Protein AF-A0A3D4BD12-F1 (afdb_monomer_lite)

pLDDT: mean 89.18, std 9.79, range [49.56, 98.56]

Foldseek 3Di:
DPQDDDWDWDWDDDPDTDIDTDDDPDDDVVVVVVVQVVVCVVVVHAGPCHPVNVVVVVVVVVVVVVVPD

Secondary structure (DSSP, 8-state):
----PPP--EEE-SSS-EEE--------HHHHHHHHHHHHHHHT---SS-HHHHHHHHHHHHHHHHHH-

Radius of gyration: 20.12 Å; chains: 1; bounding box: 40×43×41 Å

Structure (mmCIF, N/CA/C/O backbone):
data_AF-A0A3D4BD12-F1
#
_entry.id   AF-A0A3D4BD12-F1
#
loop_
_atom_site.group_PDB
_atom_site.id
_atom_site.type_symbol
_atom_site.label_atom_id
_atom_site.label_alt_id
_atom_site.label_comp_id
_atom_site.label_asym_id
_atom_site.label_entity_id
_atom_site.label_seq_id
_atom_site.pdbx_PDB_ins_code
_atom_site.Cartn_x
_atom_site.Cartn_y
_atom_site.Cartn_z
_atom_site.occupancy
_atom_site.B_iso_or_equiv
_atom_site.auth_seq_id
_atom_site.auth_comp_id
_atom_site.auth_asym_id
_atom_site.auth_atom_id
_atom_site.pdbx_PDB_model_num
ATOM 1 N N . MET A 1 1 ? 13.171 12.552 16.825 1.00 49.56 1 MET A N 1
ATOM 2 C CA . MET A 1 1 ? 11.743 12.923 16.904 1.00 49.56 1 MET A CA 1
ATOM 3 C C . MET A 1 1 ? 10.993 11.645 17.245 1.00 49.56 1 MET A C 1
ATOM 5 O O . MET A 1 1 ? 11.155 10.677 16.517 1.00 49.56 1 MET A O 1
ATOM 9 N N . LYS A 1 2 ? 10.330 11.551 18.405 1.00 59.06 2 LYS A N 1
ATOM 10 C CA . LYS A 1 2 ? 9.529 10.356 18.720 1.00 59.06 2 LYS A CA 1
ATOM 11 C C . LYS A 1 2 ? 8.344 10.381 17.757 1.00 59.06 2 LYS A C 1
ATOM 13 O O . LYS A 1 2 ? 7.692 11.416 17.676 1.00 59.06 2 LYS A O 1
ATOM 18 N N . ASN A 1 3 ? 8.137 9.318 16.980 1.00 67.31 3 ASN A N 1
ATOM 19 C CA . ASN A 1 3 ? 6.978 9.206 16.100 1.00 67.31 3 ASN A CA 1
ATOM 20 C C . ASN A 1 3 ? 5.730 9.304 16.989 1.00 67.31 3 ASN A C 1
ATOM 22 O O . ASN A 1 3 ? 5.393 8.365 17.695 1.00 67.31 3 ASN A O 1
ATOM 26 N N . THR A 1 4 ? 5.134 10.479 17.091 1.00 72.56 4 THR A N 1
ATOM 27 C CA . THR A 1 4 ? 4.001 10.753 17.972 1.00 72.56 4 THR A CA 1
ATOM 28 C C . THR A 1 4 ? 3.110 11.706 17.196 1.00 72.56 4 THR A C 1
ATOM 30 O O . THR A 1 4 ? 3.630 12.671 16.625 1.00 72.56 4 THR A O 1
ATOM 33 N N . PRO A 1 5 ? 1.804 11.422 17.091 1.00 76.81 5 PRO A N 1
ATOM 34 C CA . PRO A 1 5 ? 0.910 12.244 16.297 1.00 76.81 5 PRO A CA 1
ATOM 35 C C . PRO A 1 5 ? 0.799 13.642 16.907 1.00 76.81 5 PRO A C 1
ATOM 37 O O . PRO A 1 5 ? 0.997 13.840 18.109 1.00 76.81 5 PRO A O 1
ATOM 40 N N . ALA A 1 6 ? 0.456 14.617 16.068 1.00 81.38 6 ALA A N 1
ATOM 41 C CA . ALA A 1 6 ? 0.121 15.950 16.541 1.00 81.38 6 ALA A CA 1
ATOM 42 C C . ALA A 1 6 ? -1.125 15.888 17.439 1.00 81.38 6 ALA A C 1
ATOM 44 O O . ALA A 1 6 ? -2.107 15.224 17.106 1.00 81.38 6 ALA A O 1
ATOM 45 N N . GLN A 1 7 ? -1.094 16.601 1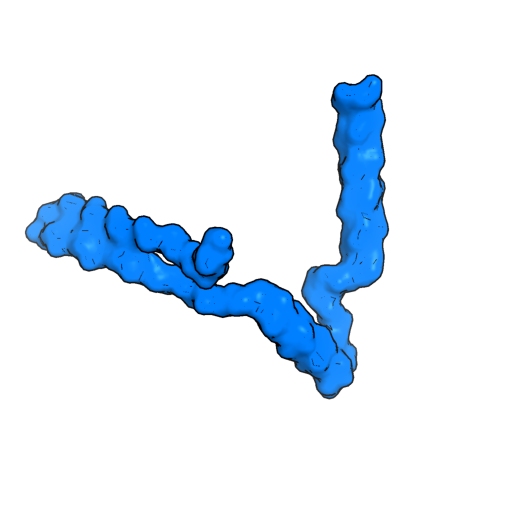8.564 1.00 83.94 7 GLN A N 1
ATOM 46 C CA . GLN A 1 7 ? -2.276 16.780 19.401 1.00 83.94 7 GLN A CA 1
ATOM 47 C C . GLN A 1 7 ? -3.114 17.929 18.845 1.00 83.94 7 GLN A C 1
ATOM 49 O O . GLN A 1 7 ? -2.631 19.052 18.715 1.00 83.94 7 GLN A O 1
ATOM 54 N N . ILE A 1 8 ? -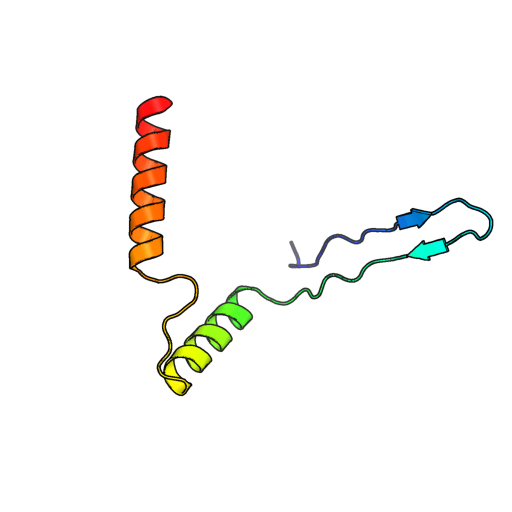4.373 17.642 18.522 1.00 85.88 8 ILE A N 1
ATOM 55 C CA . ILE A 1 8 ? -5.328 18.619 18.000 1.00 85.88 8 ILE A CA 1
ATOM 56 C C . ILE A 1 8 ? -6.419 18.806 19.053 1.00 85.88 8 ILE A C 1
ATOM 58 O O . ILE A 1 8 ? -6.936 17.830 19.590 1.00 85.88 8 ILE A O 1
ATOM 62 N N . SER A 1 9 ? -6.765 20.057 19.356 1.00 90.06 9 SER A N 1
ATOM 63 C CA . SER A 1 9 ? -7.904 20.406 20.213 1.00 90.06 9 SER A CA 1
ATOM 64 C C . SER A 1 9 ? -8.893 21.234 19.402 1.00 90.06 9 SER A C 1
ATOM 66 O O . SER A 1 9 ? -8.517 22.235 18.793 1.00 90.06 9 SER A O 1
ATOM 68 N N . VAL A 1 10 ? -10.151 20.803 19.371 1.00 89.31 10 VAL A N 1
ATOM 69 C CA . VAL A 1 10 ? -11.238 21.455 18.640 1.00 89.31 10 VAL A CA 1
ATOM 70 C C . VAL A 1 10 ? -12.228 22.015 19.650 1.00 89.31 10 VAL A C 1
ATOM 72 O O . VAL A 1 10 ? -12.809 21.270 20.439 1.00 89.31 10 VAL A O 1
ATOM 75 N N . TYR A 1 11 ? -12.439 23.327 19.596 1.00 90.50 11 TYR A N 1
ATOM 76 C CA . TYR A 1 11 ? -13.442 24.026 20.390 1.00 90.50 11 TYR A CA 1
ATOM 77 C C . TYR A 1 11 ? -14.624 24.379 19.494 1.00 90.50 11 TYR A C 1
ATOM 79 O O . TYR A 1 11 ? -14.459 25.073 18.490 1.00 90.50 11 TYR A O 1
ATOM 87 N N . LYS A 1 12 ? -15.819 23.908 19.849 1.00 87.06 12 LYS A N 1
ATOM 88 C CA . LYS A 1 12 ? -17.064 24.279 19.170 1.00 87.06 12 LYS A CA 1
ATOM 89 C C . LYS A 1 12 ? -17.889 25.173 20.090 1.00 87.06 12 LYS A C 1
ATOM 91 O O . LYS A 1 12 ? -18.282 24.757 21.180 1.00 87.06 12 LYS A O 1
ATOM 96 N N . ALA A 1 13 ? -18.159 26.396 19.637 1.00 82.25 13 ALA A N 1
ATOM 97 C CA . ALA A 1 13 ? -19.042 27.340 20.316 1.00 82.25 13 ALA A CA 1
ATOM 98 C C . ALA A 1 13 ? -20.464 27.266 19.726 1.00 82.25 13 ALA A C 1
ATOM 100 O O . ALA A 1 13 ? -20.636 27.238 18.509 1.00 82.25 13 ALA A O 1
ATOM 101 N N . GLY A 1 14 ? -21.482 27.235 20.591 1.00 83.00 14 GLY A N 1
ATOM 102 C CA . GLY A 1 14 ? -22.896 27.106 20.226 1.00 83.00 14 GLY A CA 1
ATOM 103 C C . GLY A 1 14 ? -23.804 27.165 21.462 1.00 83.00 14 G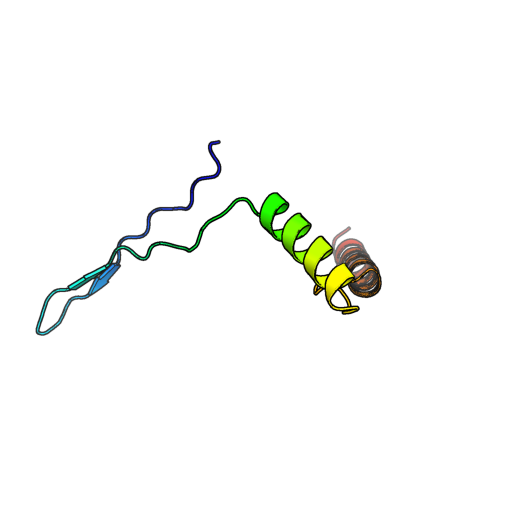LY A C 1
ATOM 104 O O . GLY A 1 14 ? -23.392 27.680 22.499 1.00 83.00 14 GLY A O 1
ATOM 105 N N . LYS A 1 15 ? -25.029 26.613 21.386 1.00 80.81 15 LYS A N 1
ATOM 106 C CA . LYS A 1 15 ? -25.932 26.498 22.559 1.00 80.81 15 LYS A CA 1
ATOM 107 C C . LYS A 1 15 ? -25.325 25.670 23.703 1.00 80.81 15 LYS A C 1
ATOM 109 O O . LYS A 1 15 ? -25.642 25.915 24.862 1.00 80.81 15 LYS A O 1
ATOM 114 N N . THR A 1 16 ? -24.441 24.733 23.374 1.00 81.38 16 THR A N 1
ATOM 115 C CA . THR A 1 16 ? -23.614 23.971 24.313 1.00 81.38 16 THR A CA 1
ATOM 116 C C . THR A 1 16 ? -22.169 24.089 23.846 1.00 81.38 16 THR A C 1
ATOM 118 O O . THR A 1 16 ? -21.906 24.003 22.647 1.00 81.38 16 THR A O 1
ATOM 121 N N . GLN A 1 17 ? -21.241 24.338 24.771 1.00 85.94 17 GLN A N 1
ATOM 122 C CA . GLN A 1 17 ? -19.817 24.369 24.445 1.00 85.94 17 GLN A CA 1
ATOM 123 C C . GLN A 1 17 ? -19.262 22.947 24.442 1.00 85.94 17 GLN A C 1
ATOM 125 O O . GLN A 1 17 ? -19.440 22.216 25.416 1.00 85.94 17 GLN A O 1
ATOM 130 N N . GLU A 1 18 ? -18.573 22.573 23.367 1.00 89.25 18 GLU A N 1
ATOM 131 C CA . GLU A 1 18 ? -17.932 21.265 23.239 1.00 89.25 18 GLU A CA 1
ATOM 132 C C . GLU A 1 18 ? -16.430 21.426 23.012 1.00 89.25 18 GLU A C 1
ATOM 134 O O . GLU A 1 18 ? -15.984 22.224 22.183 1.00 89.25 18 GLU A O 1
ATOM 139 N N . HIS A 1 19 ? -15.654 20.621 23.732 1.00 87.69 19 HIS A N 1
ATOM 140 C CA . HIS A 1 19 ? -14.220 20.474 23.536 1.00 87.69 19 HIS A CA 1
ATOM 141 C C . HIS A 1 19 ? -13.928 19.030 23.134 1.00 87.69 19 HIS A C 1
ATOM 143 O O . HIS A 1 19 ? -14.272 18.097 23.860 1.00 87.69 19 HIS A O 1
ATOM 149 N N . VAL A 1 20 ? -13.298 18.850 21.974 1.00 88.75 20 VAL A N 1
ATOM 150 C CA . VAL A 1 20 ? -12.956 17.533 21.434 1.00 88.75 20 VAL A CA 1
ATOM 151 C C . VAL A 1 20 ? -11.465 17.486 21.146 1.00 88.75 20 VAL A C 1
ATOM 153 O O . VAL A 1 20 ? -10.941 18.322 20.414 1.00 88.75 20 VAL A O 1
ATOM 156 N N . GLN A 1 21 ? -10.790 16.472 21.678 1.00 85.06 21 GLN A N 1
ATOM 157 C CA . GLN A 1 21 ? -9.424 16.125 21.293 1.00 85.06 21 GLN A CA 1
ATOM 158 C C . GLN A 1 21 ? -9.461 14.861 20.438 1.00 85.06 21 GLN A C 1
ATOM 160 O O . GLN A 1 21 ? -9.473 13.758 20.994 1.00 85.06 21 GLN A O 1
ATOM 165 N N . PRO A 1 22 ? -9.549 14.986 19.101 1.00 83.50 22 PRO A N 1
ATOM 166 C CA . PRO A 1 22 ? -9.539 13.821 18.237 1.00 83.50 22 PRO A CA 1
ATOM 167 C C . PRO A 1 22 ? -8.215 13.077 18.401 1.00 83.50 22 PRO A C 1
ATOM 169 O O . PRO A 1 22 ? -7.135 13.618 18.163 1.00 83.50 22 PRO A O 1
ATOM 172 N N . GLN A 1 23 ? -8.316 11.816 18.804 1.00 79.38 23 GLN A N 1
ATOM 173 C CA . GLN A 1 23 ? -7.193 10.895 18.795 1.00 79.38 23 GLN A CA 1
ATOM 174 C C . GLN A 1 23 ? -7.115 10.297 17.394 1.00 79.38 23 GLN A C 1
ATOM 176 O O . GLN A 1 23 ? -8.027 9.590 16.962 1.00 79.38 23 GLN A O 1
ATOM 181 N N . ALA A 1 24 ? -6.046 10.601 16.661 1.00 75.12 24 ALA A N 1
ATOM 182 C CA . ALA A 1 24 ? -5.762 9.865 15.440 1.00 75.12 24 ALA A CA 1
ATOM 183 C C . ALA A 1 24 ? -5.409 8.425 15.826 1.00 75.12 24 ALA A C 1
ATOM 185 O O . ALA A 1 24 ? -4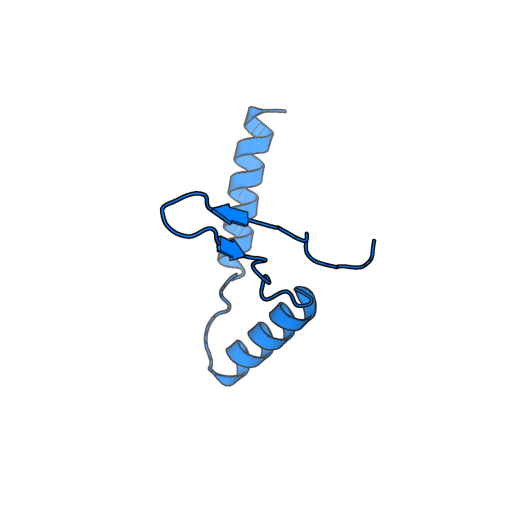.609 8.214 16.740 1.00 75.12 24 ALA A O 1
ATOM 186 N N . ALA A 1 25 ? -5.978 7.445 15.122 1.00 74.31 25 ALA A N 1
ATOM 187 C CA . ALA A 1 25 ? -5.498 6.071 15.184 1.00 74.31 25 ALA A CA 1
ATOM 188 C C . ALA A 1 25 ? -4.081 6.051 14.593 1.00 74.31 25 ALA A C 1
ATOM 190 O O . ALA A 1 25 ? -3.893 5.942 13.382 1.00 74.31 25 ALA A O 1
ATOM 191 N N . TRP A 1 26 ? -3.095 6.288 15.452 1.00 76.44 26 TRP A N 1
ATOM 192 C CA . TRP A 1 26 ? -1.702 6.408 15.074 1.00 76.44 26 TRP A CA 1
ATOM 193 C C . TRP A 1 26 ? -0.951 5.165 15.529 1.00 76.44 26 TRP A C 1
ATOM 195 O O . TRP A 1 26 ? -0.909 4.843 16.714 1.00 76.44 26 TRP A O 1
ATOM 205 N N . GLU A 1 27 ? -0.327 4.499 14.567 1.00 80.62 27 GLU A N 1
ATOM 206 C CA . GLU A 1 27 ? 0.580 3.383 14.787 1.00 80.62 27 GLU A CA 1
ATOM 207 C C . GLU A 1 27 ? 1.802 3.536 13.881 1.00 80.62 27 GLU A C 1
ATOM 209 O O . GLU A 1 27 ? 1.849 4.378 12.977 1.00 80.62 27 GLU A O 1
ATOM 214 N N . TRP A 1 28 ? 2.820 2.714 14.121 1.00 85.56 28 TRP A N 1
ATOM 215 C CA . TRP A 1 28 ? 4.022 2.728 13.306 1.00 85.56 28 TRP A CA 1
ATOM 216 C C . TRP A 1 28 ? 3.719 2.230 11.886 1.00 85.56 28 TRP A C 1
ATOM 218 O O . TRP A 1 28 ? 3.373 1.068 11.684 1.00 85.56 28 TRP A O 1
ATOM 228 N N . ALA A 1 29 ? 3.863 3.118 10.899 1.00 86.56 29 ALA A N 1
ATOM 229 C CA . ALA A 1 29 ? 3.476 2.848 9.514 1.00 86.56 29 ALA A CA 1
ATOM 230 C C . ALA A 1 29 ? 4.181 1.624 8.902 1.00 86.56 29 ALA A C 1
ATOM 232 O O . ALA A 1 29 ? 3.550 0.881 8.160 1.00 86.56 29 ALA A O 1
ATOM 233 N N . PHE A 1 30 ? 5.449 1.376 9.250 1.00 89.31 30 PHE A N 1
ATOM 234 C CA . PHE A 1 30 ? 6.187 0.206 8.756 1.00 89.31 30 PHE A CA 1
ATOM 235 C C . PHE A 1 30 ? 5.610 -1.108 9.293 1.00 89.31 30 PHE A C 1
ATOM 237 O O . PHE A 1 30 ? 5.336 -2.002 8.508 1.00 89.31 30 PHE A O 1
ATOM 244 N N . LYS A 1 31 ? 5.286 -1.182 10.594 1.00 92.25 31 LYS A N 1
ATOM 245 C CA . LYS A 1 31 ? 4.592 -2.348 11.174 1.00 92.25 31 LYS A CA 1
ATOM 246 C C . LYS A 1 31 ? 3.278 -2.640 10.451 1.00 92.25 31 LYS A C 1
ATOM 248 O O . LYS A 1 31 ? 3.007 -3.780 10.103 1.00 92.25 31 LYS A O 1
ATOM 253 N N . ARG A 1 32 ? 2.486 -1.597 10.189 1.00 92.25 32 ARG A N 1
ATOM 254 C CA . ARG A 1 32 ? 1.215 -1.702 9.455 1.00 92.25 32 ARG A CA 1
ATOM 255 C C . ARG A 1 32 ? 1.415 -2.192 8.018 1.00 92.25 32 ARG A C 1
ATOM 257 O O . ARG A 1 32 ? 0.569 -2.920 7.510 1.00 92.25 32 ARG A O 1
ATOM 264 N N . ALA A 1 33 ? 2.498 -1.775 7.363 1.00 93.31 33 ALA A N 1
ATOM 265 C CA . ALA A 1 33 ? 2.840 -2.224 6.017 1.00 93.31 33 ALA A CA 1
ATOM 266 C C . ALA A 1 33 ? 3.248 -3.705 6.002 1.00 93.31 33 ALA A C 1
ATOM 268 O O . ALA A 1 33 ? 2.769 -4.449 5.149 1.00 93.31 33 ALA A O 1
ATOM 269 N N . ASP A 1 34 ? 4.048 -4.143 6.977 1.00 94.88 34 ASP A N 1
ATOM 270 C CA . ASP A 1 34 ? 4.461 -5.544 7.117 1.00 94.88 34 ASP A CA 1
ATOM 271 C C . ASP A 1 34 ? 3.258 -6.458 7.409 1.00 94.88 34 ASP A C 1
ATOM 273 O O . ASP A 1 34 ? 3.095 -7.502 6.780 1.00 94.88 34 ASP A O 1
ATOM 277 N N . GLU A 1 35 ? 2.368 -6.042 8.315 1.00 96.38 35 GLU A N 1
ATOM 278 C CA . GLU A 1 35 ? 1.116 -6.753 8.608 1.00 96.38 35 GLU A CA 1
ATOM 279 C C . GLU A 1 35 ? 0.221 -6.861 7.366 1.00 96.38 35 GLU A C 1
ATOM 281 O O . GLU A 1 35 ? -0.298 -7.937 7.069 1.00 96.38 35 GLU A O 1
ATOM 286 N N . HIS A 1 36 ? 0.076 -5.767 6.610 1.00 96.31 36 HIS A N 1
ATOM 287 C CA . HIS A 1 36 ? -0.685 -5.749 5.358 1.00 96.31 36 HIS A CA 1
ATOM 288 C C . HIS A 1 36 ? -0.085 -6.698 4.314 1.00 96.31 36 HIS A C 1
ATOM 290 O O . HIS A 1 36 ? -0.818 -7.420 3.643 1.00 96.31 36 HIS A O 1
ATOM 296 N N . PHE A 1 37 ? 1.242 -6.732 4.189 1.00 96.00 37 PHE A N 1
ATOM 297 C CA . PHE A 1 37 ? 1.931 -7.640 3.274 1.00 96.00 37 PHE A CA 1
ATOM 298 C C . PHE A 1 37 ? 1.665 -9.111 3.617 1.00 96.00 37 PHE A C 1
ATOM 300 O O . PHE A 1 37 ? 1.314 -9.892 2.733 1.00 96.00 37 PHE A O 1
ATOM 307 N N . ILE A 1 38 ? 1.769 -9.477 4.898 1.00 97.81 38 ILE A N 1
ATOM 308 C CA . ILE A 1 38 ? 1.459 -10.835 5.367 1.00 97.81 38 ILE A CA 1
ATOM 309 C C . ILE A 1 38 ? -0.004 -11.182 5.069 1.00 97.81 38 ILE A C 1
ATOM 311 O O . ILE A 1 38 ? -0.279 -12.273 4.570 1.00 97.81 38 ILE A O 1
ATOM 315 N N . GLN A 1 39 ? -0.934 -10.256 5.323 1.00 98.19 39 GLN A N 1
ATOM 316 C CA . GLN A 1 39 ? -2.353 -10.477 5.052 1.00 98.19 39 GLN A CA 1
ATOM 317 C C . GLN A 1 39 ? -2.619 -10.755 3.569 1.00 98.19 39 GLN A C 1
ATOM 319 O O . GLN A 1 39 ? -3.320 -11.708 3.247 1.00 98.19 39 GLN A O 1
ATOM 324 N N . CYS A 1 40 ? -2.008 -9.983 2.669 1.00 98.00 40 CYS A N 1
ATOM 325 C CA . CYS A 1 40 ? -2.119 -10.196 1.227 1.00 98.00 40 CYS A CA 1
ATOM 326 C C . CYS A 1 40 ? -1.632 -11.583 0.790 1.00 98.00 40 CYS A C 1
ATOM 328 O O . CYS A 1 40 ? -2.259 -12.206 -0.061 1.00 98.00 40 CYS A O 1
ATOM 330 N N . ILE A 1 41 ? -0.552 -12.092 1.397 1.00 97.81 41 ILE A N 1
ATOM 331 C CA . ILE A 1 41 ? -0.071 -13.456 1.132 1.00 97.81 41 ILE A CA 1
ATOM 332 C C . ILE A 1 41 ? -1.094 -14.496 1.599 1.00 97.81 41 ILE A C 1
ATOM 334 O O . ILE A 1 41 ? -1.354 -15.459 0.884 1.00 97.81 41 ILE A O 1
ATOM 338 N N . ILE A 1 42 ? -1.660 -14.319 2.797 1.00 98.56 42 ILE A N 1
ATOM 339 C CA . ILE A 1 42 ? -2.638 -15.258 3.370 1.00 98.56 42 ILE A CA 1
ATOM 340 C C . ILE A 1 42 ? -3.922 -15.297 2.535 1.00 98.56 42 ILE A C 1
ATOM 342 O O . ILE A 1 42 ? -4.491 -16.367 2.333 1.00 98.56 42 ILE A O 1
ATOM 346 N N . GLU A 1 43 ? -4.385 -14.138 2.075 1.00 98.19 43 GLU A N 1
ATOM 347 C CA . GLU A 1 43 ? -5.644 -13.992 1.342 1.00 98.19 43 GLU A CA 1
ATOM 348 C C . GLU A 1 43 ? -5.517 -14.221 -0.169 1.00 98.19 43 GLU A C 1
ATOM 350 O O . GLU A 1 43 ? -6.538 -14.244 -0.853 1.00 98.19 43 GLU A O 1
ATOM 355 N N . ASP A 1 44 ? -4.296 -14.375 -0.690 1.00 97.44 44 ASP A N 1
ATOM 356 C CA . ASP A 1 44 ? -4.000 -14.384 -2.130 1.00 97.44 44 ASP A CA 1
ATOM 357 C C . ASP A 1 44 ? -4.561 -13.138 -2.848 1.00 97.44 44 ASP A C 1
ATOM 359 O O . ASP A 1 44 ? -5.170 -13.199 -3.918 1.00 97.44 44 ASP A O 1
ATOM 363 N N . THR A 1 45 ? -4.387 -11.969 -2.221 1.00 97.44 45 THR A N 1
ATOM 364 C CA . THR A 1 45 ? -4.846 -10.676 -2.744 1.00 97.44 45 THR A CA 1
ATOM 365 C C . THR A 1 45 ? -3.669 -9.747 -3.044 1.00 97.44 45 THR A C 1
ATOM 367 O O . THR A 1 45 ? -2.648 -9.775 -2.353 1.00 97.44 45 THR A O 1
ATOM 370 N N . PRO A 1 46 ? -3.768 -8.882 -4.071 1.00 95.75 46 PRO A N 1
ATOM 371 C CA . PRO A 1 46 ? -2.713 -7.918 -4.351 1.00 95.75 46 PRO A CA 1
ATOM 372 C C . PRO A 1 46 ? -2.614 -6.858 -3.237 1.00 95.75 46 PRO A C 1
ATOM 374 O O . PRO A 1 46 ? -3.637 -6.430 -2.690 1.00 95.75 46 PRO A O 1
ATOM 377 N N . PRO A 1 47 ? -1.400 -6.367 -2.922 1.00 95.25 47 PRO A N 1
ATOM 378 C CA . PRO A 1 47 ? -1.237 -5.256 -1.997 1.00 95.25 47 PRO A CA 1
ATOM 379 C C . PRO A 1 47 ? -1.874 -3.981 -2.550 1.00 95.25 47 PRO A C 1
ATOM 381 O O . PRO A 1 47 ? -1.960 -3.780 -3.758 1.00 95.25 47 PRO A O 1
ATOM 384 N N . ARG A 1 48 ? -2.269 -3.073 -1.651 1.00 93.00 48 ARG A N 1
ATOM 385 C CA . ARG A 1 48 ? -2.867 -1.778 -2.026 1.00 93.00 48 ARG A CA 1
ATOM 386 C C . ARG A 1 48 ? -1.934 -0.887 -2.851 1.00 93.00 48 ARG A C 1
ATOM 388 O O . ARG A 1 48 ? -2.418 -0.000 -3.538 1.00 93.00 48 ARG A O 1
ATOM 395 N N . SER A 1 49 ? -0.628 -1.091 -2.712 1.00 90.75 49 SER A N 1
ATOM 396 C CA . SER A 1 49 ? 0.436 -0.415 -3.450 1.00 90.75 49 SER A CA 1
ATOM 397 C C . SER A 1 49 ? 1.250 -1.481 -4.174 1.00 90.75 49 SER A C 1
ATOM 399 O O . SER A 1 49 ? 2.166 -2.080 -3.602 1.00 90.75 49 SER A O 1
ATOM 401 N N . THR A 1 50 ? 0.846 -1.789 -5.398 1.00 94.38 50 THR A N 1
ATOM 402 C CA . THR A 1 50 ? 1.483 -2.808 -6.231 1.00 94.38 50 THR A CA 1
ATOM 403 C C . THR A 1 50 ? 2.767 -2.282 -6.874 1.00 94.38 50 THR A C 1
ATOM 405 O O . THR A 1 50 ? 3.046 -1.084 -6.883 1.00 94.38 50 THR A O 1
ATOM 408 N N . GLY A 1 51 ? 3.546 -3.178 -7.487 1.00 93.75 51 GLY A N 1
ATOM 409 C CA . GLY A 1 51 ? 4.689 -2.764 -8.305 1.00 93.75 51 GLY A CA 1
ATOM 410 C C . GLY A 1 51 ? 4.286 -1.911 -9.515 1.00 93.75 51 GLY A C 1
ATOM 411 O O . GLY A 1 51 ? 5.043 -1.033 -9.916 1.00 93.75 51 GLY A O 1
ATOM 412 N N . ALA A 1 52 ? 3.088 -2.123 -10.071 1.00 95.94 52 ALA A N 1
ATOM 413 C CA . ALA A 1 52 ? 2.577 -1.308 -11.172 1.00 95.94 52 ALA A CA 1
ATOM 414 C C . ALA A 1 52 ? 2.294 0.135 -10.728 1.00 95.94 52 ALA A C 1
ATOM 416 O O . ALA A 1 52 ? 2.577 1.068 -11.479 1.00 95.94 52 ALA A O 1
ATOM 417 N N . ASP A 1 53 ? 1.805 0.318 -9.498 1.00 95.81 53 ASP A N 1
ATOM 418 C CA . ASP A 1 53 ? 1.603 1.650 -8.921 1.00 95.81 53 ASP A CA 1
ATOM 419 C C . ASP A 1 53 ? 2.944 2.377 -8.761 1.00 95.81 53 ASP A C 1
ATOM 421 O O . ASP A 1 53 ? 3.070 3.522 -9.179 1.00 95.81 53 ASP A O 1
ATOM 425 N N . ALA A 1 54 ? 3.984 1.681 -8.289 1.00 95.62 54 ALA A N 1
ATOM 426 C CA . ALA A 1 54 ? 5.321 2.262 -8.152 1.00 95.62 54 ALA A CA 1
ATOM 427 C C . ALA A 1 54 ? 5.937 2.705 -9.495 1.00 95.62 54 ALA A C 1
ATOM 429 O O . ALA A 1 54 ? 6.638 3.716 -9.553 1.00 95.62 54 ALA A O 1
ATOM 430 N N . ILE A 1 55 ? 5.679 1.972 -10.586 1.00 97.81 55 ILE A N 1
ATOM 431 C CA . ILE A 1 55 ? 6.112 2.382 -11.932 1.00 97.81 55 ILE A CA 1
ATOM 432 C C . ILE A 1 55 ? 5.387 3.661 -12.351 1.00 97.81 55 ILE A C 1
ATOM 434 O O . ILE A 1 55 ? 6.028 4.602 -12.812 1.00 97.81 55 ILE A O 1
ATOM 438 N N . ARG A 1 56 ? 4.068 3.724 -12.144 1.00 97.19 56 ARG A N 1
ATOM 439 C CA . ARG A 1 56 ? 3.279 4.920 -12.454 1.00 97.19 56 ARG A CA 1
ATOM 440 C C . ARG A 1 56 ? 3.728 6.130 -11.637 1.00 97.19 56 ARG A C 1
ATOM 442 O O . ARG A 1 56 ? 3.803 7.229 -12.179 1.00 97.19 56 ARG A O 1
ATOM 449 N N . ASP A 1 57 ? 4.066 5.937 -10.366 1.00 96.81 57 ASP A N 1
ATOM 450 C CA . ASP A 1 57 ? 4.615 7.005 -9.531 1.00 96.81 57 ASP A CA 1
ATOM 451 C C . ASP A 1 57 ? 5.913 7.558 -10.140 1.00 96.81 57 ASP A C 1
ATOM 453 O O . ASP A 1 57 ? 6.082 8.774 -10.233 1.00 96.81 57 ASP A O 1
ATOM 457 N N . LEU A 1 58 ? 6.803 6.684 -10.627 1.00 97.62 58 LEU A N 1
ATOM 458 C CA . LEU A 1 58 ? 8.045 7.086 -11.294 1.00 97.62 58 LEU A CA 1
ATOM 459 C C . LEU A 1 58 ? 7.789 7.878 -12.586 1.00 97.62 58 LEU A C 1
ATOM 461 O O . LEU A 1 58 ? 8.471 8.871 -12.830 1.00 97.62 58 LEU A O 1
ATOM 465 N N . GLU A 1 59 ? 6.814 7.465 -13.396 1.00 97.69 59 GLU A N 1
ATOM 466 C CA . GLU A 1 59 ? 6.416 8.182 -14.616 1.00 97.69 59 GLU A CA 1
ATOM 467 C C . GLU A 1 59 ? 5.930 9.602 -14.296 1.00 97.69 59 GLU A C 1
ATOM 469 O O . GLU A 1 59 ? 6.344 10.564 -14.944 1.00 97.69 59 GLU A O 1
ATOM 474 N N . ILE A 1 60 ? 5.105 9.744 -13.253 1.00 97.62 60 ILE A N 1
ATOM 475 C CA . ILE A 1 60 ? 4.622 11.048 -12.782 1.00 97.62 60 ILE A CA 1
ATOM 476 C C . ILE A 1 60 ? 5.794 11.904 -12.296 1.00 97.62 60 ILE A C 1
ATOM 478 O O . ILE A 1 60 ? 5.863 13.093 -12.614 1.00 97.62 60 ILE A O 1
ATOM 482 N N . PHE A 1 61 ? 6.733 11.319 -11.544 1.00 97.25 61 PHE A N 1
ATOM 483 C CA . PHE A 1 61 ? 7.935 12.037 -11.129 1.00 97.25 61 PHE A CA 1
ATOM 484 C C . PHE A 1 61 ? 8.736 12.523 -12.339 1.00 97.25 61 PHE A C 1
ATOM 486 O O . PHE A 1 61 ? 9.067 13.705 -12.384 1.00 97.25 61 PHE A O 1
ATOM 493 N N . ASP A 1 62 ? 9.015 11.664 -13.321 1.00 97.56 62 ASP A N 1
ATOM 494 C CA . ASP A 1 62 ? 9.754 12.044 -14.533 1.00 97.56 62 ASP A CA 1
ATOM 495 C C . ASP A 1 62 ? 9.069 13.202 -15.279 1.00 97.56 62 ASP A C 1
ATOM 497 O O . ASP A 1 62 ? 9.726 14.181 -15.636 1.00 97.56 62 ASP A O 1
ATOM 501 N N . GLU A 1 63 ? 7.742 13.163 -15.435 1.00 97.62 63 GLU A N 1
ATOM 502 C CA . GLU A 1 63 ? 6.982 14.255 -16.058 1.00 97.62 63 GLU A CA 1
ATOM 503 C C . GLU A 1 63 ? 7.137 15.579 -15.296 1.00 97.62 63 GLU A C 1
ATOM 505 O O . GLU A 1 63 ? 7.411 16.625 -15.896 1.00 97.62 63 GLU A O 1
ATOM 510 N N . VAL A 1 64 ? 6.991 15.544 -13.968 1.00 97.62 64 VAL A N 1
ATOM 511 C CA . VAL A 1 64 ? 7.150 16.729 -13.119 1.00 97.62 64 VAL A CA 1
ATOM 512 C C . VAL A 1 64 ? 8.577 17.261 -13.230 1.00 97.6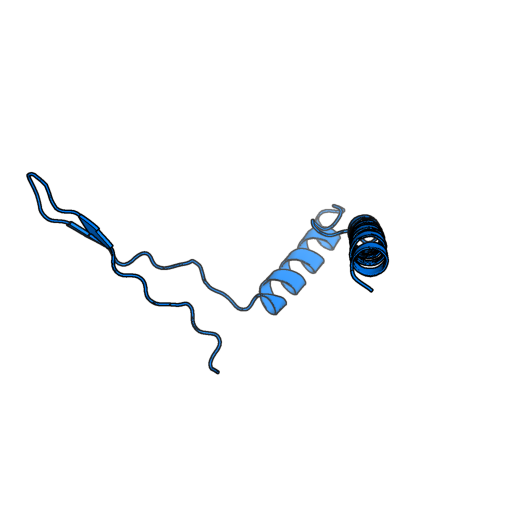2 64 VAL A C 1
ATOM 514 O O . VAL A 1 64 ? 8.766 18.448 -13.491 1.00 97.62 64 VAL A O 1
ATOM 517 N N . PHE A 1 65 ? 9.589 16.406 -13.092 1.00 96.75 65 PHE A N 1
ATOM 518 C CA . PHE A 1 65 ? 10.985 16.834 -13.150 1.00 96.75 65 PHE A CA 1
ATOM 519 C C . PHE A 1 65 ? 11.339 17.462 -14.498 1.00 96.75 65 PHE A C 1
ATOM 521 O O . PHE A 1 65 ? 11.893 18.556 -14.503 1.00 96.75 65 PHE A O 1
ATOM 528 N N . ARG A 1 66 ? 10.934 16.868 -15.628 1.00 95.44 66 ARG A N 1
ATOM 529 C CA . ARG A 1 66 ? 11.158 17.450 -16.968 1.00 95.44 66 ARG A CA 1
ATOM 530 C C . ARG A 1 66 ? 10.517 18.822 -17.169 1.00 95.44 66 ARG A C 1
ATOM 532 O O . ARG A 1 66 ? 10.925 19.566 -18.054 1.00 95.44 66 ARG A O 1
ATOM 539 N N . ARG A 1 67 ? 9.465 19.143 -16.414 1.00 94.69 67 ARG A N 1
ATOM 540 C CA . ARG A 1 67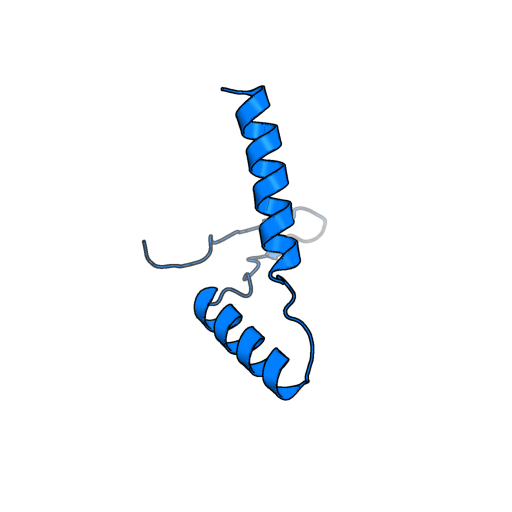 ? 8.774 20.435 -16.508 1.00 94.69 67 ARG A CA 1
ATOM 541 C C . ARG A 1 67 ? 9.448 21.533 -15.684 1.00 94.69 67 ARG A C 1
ATOM 543 O O . ARG A 1 67 ? 9.258 22.709 -15.994 1.00 94.69 67 ARG A O 1
ATOM 550 N N . PHE A 1 68 ? 10.168 21.169 -14.626 1.00 90.75 68 PHE A N 1
ATOM 551 C CA . PHE A 1 68 ? 10.715 22.118 -13.650 1.00 90.75 68 PHE A CA 1
ATOM 552 C C . PHE A 1 68 ? 12.250 22.172 -13.607 1.00 90.75 68 PHE A C 1
ATOM 554 O O . PHE A 1 68 ? 12.783 23.084 -12.973 1.00 90.75 68 PHE A O 1
ATOM 561 N N . VAL A 1 69 ? 12.944 21.239 -14.265 1.00 77.25 69 VAL A N 1
ATOM 562 C CA . VAL A 1 69 ? 14.409 21.184 -14.412 1.00 77.25 69 VAL A CA 1
ATOM 563 C C . VAL A 1 69 ? 14.771 21.308 -15.883 1.00 77.25 69 VAL A C 1
ATOM 565 O O . VAL A 1 69 ? 15.635 22.159 -16.188 1.00 77.25 69 VAL A O 1
#

Sequence (69 aa):
MKNTPAQISVYKAGKTQEHVQPQAAWEWAFKRADEHFIQCIIEDTPPRSTGADAIRDLEIFDEVFRRFV